Protein AF-A0A1A8QLY4-F1 (afdb_monomer_lite)

Sequence (161 aa):
MMRGLELNLFEGVSCKGKTPKYSSSYYQENRYRYVQYDAALQCNLACFVFRICGEIIATSVVQGGPALNFFSTWSYHFLHPGQITNEDVPEVTDTVIQNLIQEVERAEEDALTDLSDAIVACGYTGPIHSDHKKAINEAISLHSVMRLIPMLSQLREGLAI

Secondary structure (DSSP, 8-state):
--HHHHHHTEES-TTS-PEES--HHHHHHHHHHTTSS-HHHHHHHHHHHHHHHHHHHHHHHHTTPPPP-SS-HHHHHHHTTS---GGG-PPP--HHHHHHHHHHHH--HHHHHHTHHHHHHTT--S--SGGGHHHHHHHHHHHHHHTTHHHHHHHHHHHT-

Radius of gyration: 20.8 Å; chains: 1; bounding box: 42×38×61 Å

Structure (mmCIF, N/CA/C/O backbone):
data_AF-A0A1A8QLY4-F1
#
_entry.id   AF-A0A1A8QLY4-F1
#
loop_
_atom_site.group_PDB
_atom_site.id
_atom_site.type_symbol
_atom_site.label_atom_id
_atom_site.label_alt_id
_atom_site.label_comp_id
_atom_site.label_asym_id
_atom_site.label_entity_id
_atom_site.label_seq_id
_atom_site.pdbx_PDB_ins_code
_atom_site.Cartn_x
_atom_site.Cartn_y
_atom_site.Cartn_z
_atom_site.occupancy
_atom_site.B_iso_or_equiv
_atom_site.auth_seq_id
_atom_site.auth_comp_id
_atom_site.auth_asym_id
_atom_site.auth_atom_id
_atom_site.pdbx_PDB_model_num
ATOM 1 N N . MET A 1 1 ? 20.514 4.417 -27.766 1.00 53.84 1 MET A N 1
ATOM 2 C CA . MET A 1 1 ? 19.277 4.755 -27.029 1.00 53.84 1 MET A CA 1
ATOM 3 C C . MET A 1 1 ? 18.089 4.342 -27.899 1.00 53.84 1 MET A C 1
ATOM 5 O O . MET A 1 1 ? 18.136 4.607 -29.095 1.00 53.84 1 MET A O 1
ATOM 9 N N . MET A 1 2 ? 17.096 3.614 -27.370 1.00 49.88 2 MET A N 1
ATOM 10 C CA . MET A 1 2 ? 15.920 3.171 -28.149 1.00 49.88 2 MET A CA 1
ATOM 11 C C . MET A 1 2 ? 15.111 4.391 -28.627 1.00 49.88 2 MET A C 1
ATOM 13 O O . MET A 1 2 ? 14.805 5.271 -27.825 1.00 49.88 2 MET A O 1
ATOM 17 N N . ARG A 1 3 ? 14.754 4.451 -29.921 1.00 53.62 3 ARG A N 1
ATOM 18 C CA . ARG A 1 3 ? 14.132 5.630 -30.574 1.00 53.62 3 ARG A CA 1
ATOM 19 C C . ARG A 1 3 ? 12.863 6.158 -29.885 1.00 53.62 3 ARG A C 1
ATOM 21 O O . ARG A 1 3 ? 12.627 7.359 -29.928 1.00 53.62 3 ARG A O 1
ATOM 28 N N . GLY A 1 4 ? 12.060 5.290 -29.266 1.00 55.44 4 GLY A N 1
ATOM 29 C CA . GLY A 1 4 ? 10.833 5.694 -28.564 1.00 55.44 4 GLY A CA 1
ATOM 30 C C . GLY A 1 4 ? 11.094 6.455 -27.257 1.00 55.44 4 GLY A C 1
ATOM 31 O O . GLY A 1 4 ? 10.415 7.433 -26.963 1.00 55.44 4 GLY A O 1
ATOM 32 N N . LEU A 1 5 ? 12.137 6.073 -26.514 1.00 54.03 5 LEU A N 1
ATOM 33 C CA . LEU A 1 5 ? 12.496 6.682 -25.225 1.00 54.03 5 LEU A CA 1
ATOM 34 C C . LEU A 1 5 ? 13.087 8.083 -25.397 1.00 54.03 5 LEU A C 1
ATOM 36 O O . LEU A 1 5 ? 12.802 8.986 -24.613 1.00 54.03 5 LEU A O 1
ATOM 40 N N . GLU A 1 6 ? 13.868 8.284 -26.461 1.00 55.56 6 GLU A N 1
ATOM 41 C CA . GLU A 1 6 ? 14.404 9.601 -26.808 1.00 55.56 6 GLU A CA 1
ATOM 42 C C . GLU A 1 6 ? 13.324 10.623 -27.157 1.00 55.56 6 GLU A C 1
ATOM 44 O O . GLU A 1 6 ? 13.564 11.807 -26.971 1.00 55.56 6 GLU A O 1
ATOM 49 N N . LEU A 1 7 ? 12.176 10.194 -27.688 1.00 61.78 7 LEU A N 1
ATOM 50 C CA . LEU A 1 7 ? 11.057 11.086 -28.001 1.00 61.78 7 LEU A CA 1
ATOM 51 C C . LEU A 1 7 ? 10.249 11.449 -26.756 1.00 61.78 7 LEU A C 1
ATOM 53 O O . LEU A 1 7 ? 9.731 12.563 -26.676 1.00 61.78 7 LEU A O 1
ATOM 57 N N . ASN A 1 8 ? 10.142 10.531 -25.794 1.00 60.19 8 ASN A N 1
ATOM 58 C CA . ASN A 1 8 ? 9.290 10.706 -24.621 1.00 60.19 8 ASN A CA 1
ATOM 59 C C . ASN A 1 8 ? 10.010 11.416 -23.473 1.00 60.19 8 ASN A C 1
ATOM 61 O O . ASN A 1 8 ? 9.458 12.371 -22.935 1.00 60.19 8 ASN A O 1
ATOM 65 N N . LEU A 1 9 ? 11.247 11.022 -23.157 1.00 60.62 9 LEU A N 1
ATOM 66 C CA . LEU A 1 9 ? 11.960 11.459 -21.948 1.00 60.62 9 LEU A CA 1
ATOM 67 C C . LEU A 1 9 ? 13.034 12.518 -22.201 1.00 60.62 9 LEU A C 1
ATOM 69 O O . LEU A 1 9 ? 13.490 13.164 -21.259 1.00 60.62 9 LEU A O 1
ATOM 73 N N . PHE A 1 10 ? 13.436 12.709 -23.455 1.00 67.94 10 PHE A N 1
ATOM 74 C CA . PHE A 1 10 ? 14.503 13.628 -23.823 1.00 67.94 10 PHE A CA 1
ATOM 75 C C . PHE A 1 10 ? 14.031 14.601 -24.903 1.00 67.94 10 PHE A C 1
ATOM 77 O O . PHE A 1 10 ? 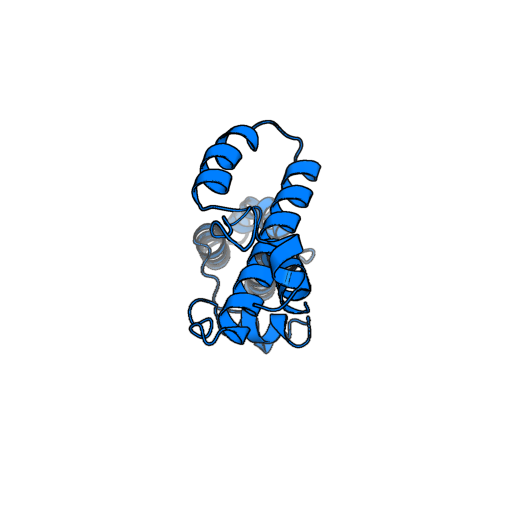13.153 14.310 -25.711 1.00 67.94 10 PHE A O 1
ATOM 84 N N . GLU A 1 11 ? 14.597 15.794 -24.898 1.00 72.50 11 GLU A N 1
ATOM 85 C CA . GLU A 1 11 ? 14.374 16.823 -25.899 1.00 72.50 11 GLU A CA 1
ATOM 86 C C . GLU A 1 11 ? 15.714 17.330 -26.435 1.00 72.50 11 GLU A C 1
ATOM 88 O O . GLU A 1 11 ? 16.771 17.138 -25.833 1.00 72.50 11 GLU A O 1
ATOM 93 N N . GLY A 1 12 ? 15.685 17.932 -27.621 1.00 67.69 12 GLY A N 1
ATOM 94 C CA . GLY A 1 12 ? 16.886 18.412 -28.298 1.00 67.69 12 GLY A CA 1
ATOM 95 C C . GLY A 1 12 ? 17.379 17.511 -29.432 1.00 67.69 12 GLY A C 1
ATOM 96 O O . GLY A 1 12 ? 16.879 16.414 -29.700 1.00 67.69 12 GLY A O 1
ATOM 97 N N . VAL A 1 13 ? 18.352 18.037 -30.173 1.00 63.53 13 VAL A N 1
ATOM 98 C CA . VAL A 1 13 ? 18.814 17.463 -31.440 1.00 63.53 13 VAL A CA 1
ATOM 99 C C . VAL A 1 13 ? 19.954 16.482 -31.173 1.00 63.53 13 VAL A C 1
ATOM 101 O O . VAL A 1 13 ? 20.927 16.829 -30.511 1.00 63.53 13 VAL A O 1
ATOM 104 N N . SER A 1 14 ? 19.875 15.269 -31.733 1.00 60.62 14 SER A N 1
ATOM 105 C CA . SER A 1 14 ? 20.821 14.170 -31.455 1.00 60.62 14 SER A CA 1
ATOM 106 C C . SER A 1 14 ? 22.299 14.531 -31.661 1.00 60.62 14 SER A C 1
ATOM 108 O O . SER A 1 14 ? 23.163 13.957 -31.010 1.00 60.62 14 SER A O 1
ATOM 110 N N . CYS A 1 15 ? 22.597 15.482 -32.549 1.00 61.97 15 CYS A N 1
ATOM 111 C CA . CYS A 1 15 ? 23.950 15.947 -32.856 1.00 61.97 15 CYS A CA 1
ATOM 112 C C . CYS A 1 15 ? 24.511 16.994 -31.875 1.00 61.97 15 CYS A C 1
ATOM 114 O O . CYS A 1 15 ? 25.694 17.308 -31.959 1.00 61.97 15 CYS A O 1
ATOM 116 N N . LYS A 1 16 ? 23.702 17.526 -30.949 1.00 65.31 16 LYS A N 1
ATOM 117 C CA . LYS A 1 16 ? 24.125 18.496 -29.917 1.00 65.31 16 LYS A CA 1
ATOM 118 C C . LYS A 1 16 ? 24.022 17.950 -28.485 1.00 65.31 16 LYS A C 1
ATOM 120 O O . LYS A 1 16 ? 24.256 18.693 -27.539 1.00 65.31 16 LYS A O 1
ATOM 125 N N . GLY A 1 17 ? 23.705 16.662 -28.337 1.00 61.28 17 GLY A N 1
ATOM 126 C CA . GLY A 1 17 ? 23.310 16.065 -27.061 1.00 61.28 17 GLY A CA 1
ATOM 127 C C . GLY A 1 17 ? 21.834 16.338 -26.757 1.00 61.28 17 GLY A C 1
ATOM 128 O O . GLY A 1 17 ? 21.294 17.378 -27.133 1.00 61.28 17 GLY A O 1
ATOM 129 N N . LYS A 1 18 ? 21.163 15.374 -26.121 1.00 67.50 18 LYS A N 1
ATOM 130 C CA . LYS A 1 18 ? 19.759 15.506 -25.717 1.00 67.50 18 LYS A CA 1
ATOM 131 C C . LYS A 1 18 ? 19.671 15.811 -24.231 1.00 67.50 18 LYS A C 1
ATOM 133 O O . LYS A 1 18 ? 20.379 15.199 -23.433 1.00 67.50 18 LYS A O 1
ATOM 138 N N . THR A 1 19 ? 18.801 16.740 -23.869 1.00 65.06 19 THR A N 1
ATOM 139 C CA . THR A 1 19 ? 18.503 17.091 -22.482 1.00 65.06 19 THR A CA 1
ATOM 140 C C . THR A 1 19 ? 17.305 16.283 -21.992 1.00 65.06 19 THR A C 1
ATOM 142 O O . THR A 1 19 ? 16.348 16.107 -22.744 1.00 65.06 19 THR A O 1
ATOM 145 N N . PRO A 1 20 ? 17.321 15.761 -20.756 1.00 64.44 20 PRO A N 1
ATOM 146 C CA . PRO A 1 20 ? 16.130 15.160 -20.165 1.00 64.44 20 PRO A CA 1
ATOM 147 C C . PRO A 1 20 ? 15.018 16.211 -20.068 1.00 64.44 20 PRO A C 1
ATOM 149 O O . PRO A 1 20 ? 15.271 17.313 -19.588 1.00 64.44 20 PRO A O 1
ATOM 152 N N . LYS A 1 21 ? 13.789 15.870 -20.470 1.00 67.12 21 LYS A N 1
ATOM 153 C CA . LYS A 1 21 ? 12.610 16.744 -20.297 1.00 67.12 21 LYS A CA 1
ATOM 154 C C . LYS A 1 21 ? 12.256 16.964 -18.829 1.00 67.12 21 LYS A C 1
ATOM 156 O O . LYS A 1 21 ? 11.624 17.952 -18.474 1.00 67.12 21 LYS A O 1
ATOM 161 N N . TYR A 1 22 ? 12.647 16.016 -17.981 1.00 57.41 22 TYR A N 1
ATOM 162 C CA . TYR A 1 22 ? 12.364 16.023 -16.557 1.00 57.41 22 TYR A CA 1
ATOM 163 C C . TYR A 1 22 ? 13.686 16.036 -15.794 1.00 57.41 22 TYR A C 1
ATOM 165 O O . TYR A 1 22 ? 14.494 15.114 -15.906 1.00 57.41 22 TYR A O 1
ATOM 173 N N . SER A 1 23 ? 13.914 17.091 -15.018 1.00 54.25 23 SER A N 1
ATOM 174 C CA . SER A 1 23 ? 15.037 17.210 -14.088 1.00 54.25 23 SER A CA 1
ATOM 175 C C . SER A 1 23 ? 14.521 17.242 -12.647 1.00 54.25 23 SER A C 1
ATOM 177 O O . SER A 1 23 ? 13.356 17.547 -12.392 1.00 54.25 23 SER A O 1
ATOM 179 N N . SER A 1 24 ? 15.399 16.999 -11.672 1.00 48.12 24 SER A N 1
ATOM 180 C CA . SER A 1 24 ? 15.059 17.195 -10.252 1.00 48.12 24 SER A CA 1
ATOM 181 C C . SER A 1 24 ? 14.573 18.632 -9.960 1.00 48.12 24 SER A C 1
ATOM 183 O O . SER A 1 24 ? 13.706 18.838 -9.111 1.00 48.12 24 SER A O 1
ATOM 185 N N . SER A 1 25 ? 15.040 19.629 -10.731 1.00 45.69 25 SER A N 1
ATOM 186 C CA . SER A 1 25 ? 14.573 21.019 -10.617 1.00 45.69 25 SER A CA 1
ATOM 187 C C . SER A 1 25 ? 13.132 21.218 -11.104 1.00 45.69 25 SER A C 1
ATOM 189 O O . SER A 1 25 ? 12.403 21.987 -10.485 1.00 45.69 25 SER A O 1
ATOM 191 N N . TYR A 1 26 ? 12.669 20.465 -12.113 1.00 52.56 26 TYR A N 1
ATOM 192 C CA . TYR A 1 26 ? 11.260 20.467 -12.544 1.00 52.56 26 TYR A CA 1
ATOM 193 C C . TYR A 1 26 ? 10.315 20.045 -11.407 1.00 52.56 26 TYR A C 1
ATOM 195 O O . TYR A 1 26 ? 9.226 20.598 -11.235 1.00 52.56 26 TYR A O 1
ATOM 203 N N . TYR A 1 27 ? 10.745 19.095 -10.572 1.00 49.75 27 TYR A N 1
ATOM 204 C CA . TYR A 1 27 ? 9.990 18.689 -9.387 1.00 49.75 27 TYR A CA 1
ATOM 205 C C . TYR A 1 27 ? 10.005 19.755 -8.287 1.00 49.75 27 TYR A C 1
ATOM 207 O O . TYR A 1 27 ? 8.978 19.967 -7.644 1.00 49.75 27 TYR A O 1
ATOM 215 N N . GLN A 1 28 ? 11.130 20.447 -8.081 1.00 45.06 28 GLN A N 1
ATOM 216 C CA . GLN A 1 28 ? 11.252 21.507 -7.072 1.00 45.06 28 GLN A CA 1
ATOM 217 C C . GLN A 1 28 ? 10.462 22.775 -7.432 1.00 45.06 28 GLN A C 1
ATOM 219 O O . GLN A 1 28 ? 9.770 23.308 -6.567 1.00 45.06 28 GLN A O 1
ATOM 224 N N . GLU A 1 29 ? 10.488 23.221 -8.690 1.00 47.34 29 GLU A N 1
ATOM 225 C CA . GLU A 1 29 ? 9.675 24.354 -9.172 1.00 47.34 29 GLU A CA 1
ATOM 226 C C . GLU A 1 29 ? 8.182 23.999 -9.215 1.00 47.34 29 GLU A C 1
ATOM 228 O O . GLU A 1 29 ? 7.331 24.779 -8.787 1.00 47.34 29 GLU A O 1
ATOM 233 N N . ASN A 1 30 ? 7.882 22.764 -9.630 1.00 44.66 30 ASN A N 1
ATOM 234 C CA . ASN A 1 30 ? 6.604 22.071 -9.467 1.00 44.66 30 ASN A CA 1
ATOM 235 C C . ASN A 1 30 ? 6.018 22.203 -8.045 1.00 44.66 30 ASN A C 1
ATOM 237 O O . ASN A 1 30 ? 4.843 22.526 -7.855 1.00 44.66 30 ASN A O 1
ATOM 241 N N . ARG A 1 31 ? 6.862 21.958 -7.032 1.00 41.41 31 ARG A N 1
ATOM 242 C CA . ARG A 1 31 ? 6.479 21.746 -5.626 1.00 41.41 31 ARG A CA 1
ATOM 243 C C . ARG A 1 31 ? 5.647 22.877 -5.020 1.00 41.41 31 ARG A C 1
ATOM 245 O O . ARG A 1 31 ? 4.757 22.604 -4.221 1.00 41.41 31 ARG A O 1
ATOM 252 N N . TYR A 1 32 ? 5.902 24.121 -5.423 1.00 40.75 32 TYR A N 1
ATOM 253 C CA . TYR A 1 32 ? 5.215 25.304 -4.894 1.00 40.75 32 TYR A CA 1
ATOM 254 C C . TYR A 1 32 ? 3.917 25.654 -5.627 1.00 40.75 32 TYR A C 1
ATOM 256 O O . TYR A 1 32 ? 3.074 26.355 -5.074 1.00 40.75 32 TYR A O 1
ATOM 264 N N . ARG A 1 33 ? 3.704 25.124 -6.836 1.00 40.66 33 ARG A N 1
ATOM 265 C CA . ARG A 1 33 ? 2.451 25.299 -7.585 1.00 40.66 33 ARG A CA 1
ATOM 266 C C . ARG A 1 33 ? 1.379 24.274 -7.184 1.00 40.66 33 ARG A C 1
ATOM 268 O O . ARG A 1 33 ? 0.203 24.471 -7.464 1.00 40.66 33 ARG A O 1
ATOM 275 N N . TYR A 1 34 ? 1.776 23.205 -6.488 1.00 46.69 34 TYR A N 1
ATOM 276 C CA . TYR A 1 34 ? 0.911 22.098 -6.060 1.00 46.69 34 TYR A CA 1
ATOM 277 C C . TYR A 1 34 ? 0.108 22.351 -4.776 1.00 46.69 34 TYR A C 1
ATOM 279 O O . TYR A 1 34 ? -0.715 21.514 -4.418 1.00 46.69 34 TYR A O 1
ATOM 287 N N . VAL A 1 35 ? 0.314 23.476 -4.083 1.00 45.88 35 VAL A N 1
ATOM 288 C CA . VAL A 1 35 ? -0.359 23.786 -2.801 1.00 45.88 35 VAL A CA 1
ATOM 289 C C . VAL A 1 35 ? -1.758 24.401 -3.006 1.00 45.88 35 VAL A C 1
ATOM 291 O O . VAL A 1 35 ? -2.512 24.546 -2.053 1.00 45.88 35 VAL A O 1
ATOM 294 N N . GLN A 1 36 ? -2.129 24.751 -4.245 1.00 44.59 36 GLN A N 1
ATOM 295 C CA . GLN A 1 36 ? -3.302 25.592 -4.532 1.00 44.59 36 GLN A CA 1
ATOM 296 C C . GLN A 1 36 ? -4.430 24.895 -5.316 1.00 44.59 36 GLN A C 1
ATOM 298 O O . GLN A 1 36 ? -5.406 25.544 -5.685 1.00 44.59 36 GLN A O 1
ATOM 303 N N . TYR A 1 37 ? -4.303 23.596 -5.593 1.00 48.72 37 TYR A N 1
ATOM 304 C CA . TYR A 1 37 ? -5.280 22.841 -6.378 1.00 48.72 37 TYR A CA 1
ATOM 305 C C . TYR A 1 37 ? -6.166 21.953 -5.500 1.00 48.72 37 TYR A C 1
ATOM 307 O O . TYR A 1 37 ? -5.724 21.445 -4.475 1.00 48.72 37 TYR A O 1
ATOM 315 N N . ASP A 1 38 ? -7.409 21.763 -5.944 1.00 47.88 38 ASP A N 1
ATOM 316 C CA . ASP A 1 38 ? -8.415 20.902 -5.314 1.00 47.88 38 ASP A CA 1
ATOM 317 C C . ASP A 1 38 ? -7.896 19.458 -5.117 1.00 47.88 38 ASP A C 1
ATOM 319 O O . ASP A 1 38 ? -7.092 18.961 -5.918 1.00 47.88 38 ASP A O 1
ATOM 323 N N . ALA A 1 39 ? -8.366 18.764 -4.076 1.00 54.66 39 ALA A N 1
ATOM 324 C CA . ALA A 1 39 ? -7.846 17.466 -3.628 1.00 54.66 39 ALA A CA 1
ATOM 325 C C . ALA A 1 39 ? -7.863 16.392 -4.737 1.00 54.66 39 ALA A C 1
ATOM 327 O O . ALA A 1 39 ? -6.959 15.556 -4.832 1.00 54.66 39 ALA A O 1
ATOM 328 N N . ALA A 1 40 ? -8.853 16.454 -5.634 1.00 51.12 40 ALA A N 1
ATOM 329 C CA . ALA A 1 40 ? -8.968 15.562 -6.787 1.00 51.12 40 ALA A CA 1
ATOM 330 C C . ALA A 1 40 ? -7.886 15.808 -7.857 1.00 51.12 40 ALA A C 1
ATOM 332 O O . ALA A 1 40 ? -7.401 14.863 -8.485 1.00 51.12 40 ALA A O 1
ATOM 333 N N . LEU A 1 41 ? -7.466 17.060 -8.070 1.00 51.12 41 LEU A N 1
ATOM 334 C CA . LEU A 1 41 ? -6.397 17.380 -9.019 1.00 51.12 41 LEU A CA 1
ATOM 335 C C . LEU A 1 41 ? -5.023 17.033 -8.431 1.00 51.12 41 LEU A C 1
ATOM 337 O O . LEU A 1 41 ? -4.150 16.557 -9.152 1.00 51.12 41 LEU A O 1
ATOM 341 N N . GLN A 1 42 ? -4.859 17.192 -7.115 1.00 53.53 42 GLN A N 1
ATOM 342 C CA . GLN A 1 42 ? -3.665 16.761 -6.388 1.00 53.53 42 GLN A CA 1
ATOM 343 C C . GLN A 1 42 ? -3.459 15.240 -6.475 1.00 53.53 42 GLN A C 1
ATOM 345 O O . GLN A 1 42 ? -2.345 14.800 -6.756 1.00 53.53 42 GLN A O 1
ATOM 350 N N . CYS A 1 43 ? -4.526 14.442 -6.331 1.00 50.34 43 CYS A N 1
ATOM 351 C CA . CYS A 1 43 ? -4.460 12.988 -6.521 1.00 50.34 43 CYS A CA 1
ATOM 352 C C . CYS A 1 43 ? -4.096 12.606 -7.963 1.00 50.34 43 CYS A C 1
ATOM 354 O O . CYS A 1 43 ? -3.172 11.824 -8.167 1.00 50.34 43 CYS A O 1
ATOM 356 N N . ASN A 1 44 ? -4.754 13.193 -8.971 1.00 51.25 44 ASN A N 1
ATOM 357 C CA . ASN A 1 44 ? -4.464 12.900 -10.383 1.00 51.25 44 ASN A CA 1
ATOM 358 C C . ASN A 1 44 ? -3.018 13.244 -10.782 1.00 51.25 44 ASN A C 1
ATOM 360 O O . ASN A 1 44 ? -2.398 12.544 -11.581 1.00 51.25 44 ASN A O 1
ATOM 364 N N . LEU A 1 45 ? -2.461 14.307 -10.204 1.00 54.00 45 LEU A N 1
ATOM 365 C CA . LEU A 1 45 ? -1.119 14.783 -10.520 1.00 54.00 45 LEU A CA 1
ATOM 366 C C . LEU A 1 45 ? -0.029 14.014 -9.761 1.00 54.00 45 LEU A C 1
ATOM 368 O O . LEU A 1 45 ? 1.010 13.709 -10.343 1.00 54.00 45 LEU A O 1
ATOM 372 N N . ALA A 1 46 ? -0.285 13.617 -8.509 1.00 58.31 46 ALA A N 1
ATOM 373 C CA . ALA A 1 46 ? 0.565 12.671 -7.787 1.00 58.31 46 ALA A CA 1
ATOM 374 C C . ALA A 1 46 ? 0.622 11.317 -8.515 1.00 58.31 46 ALA A C 1
ATOM 376 O O . ALA A 1 46 ? 1.708 10.778 -8.716 1.00 58.31 46 ALA A O 1
ATOM 377 N N . CYS A 1 47 ? -0.519 10.817 -9.000 1.00 58.81 47 CYS A N 1
ATOM 378 C CA . CYS A 1 47 ? -0.597 9.602 -9.813 1.00 58.81 47 CYS A CA 1
ATOM 379 C C . CYS A 1 47 ? 0.281 9.681 -11.075 1.00 58.81 47 CYS A C 1
ATOM 381 O O . CYS A 1 47 ? 1.033 8.747 -11.356 1.00 58.81 47 CYS A O 1
ATOM 383 N N . PHE A 1 48 ? 0.271 10.814 -11.788 1.00 69.88 48 PHE A N 1
ATOM 384 C CA . PHE A 1 48 ? 1.106 11.006 -12.980 1.00 69.88 48 PHE A CA 1
ATOM 385 C C . PHE A 1 48 ? 2.614 10.962 -12.674 1.00 69.88 48 PHE A C 1
ATOM 387 O O . PHE A 1 48 ? 3.389 10.390 -13.442 1.00 69.88 48 PHE A O 1
ATOM 394 N N . VAL A 1 49 ? 3.039 11.509 -11.529 1.00 80.56 49 VAL A N 1
ATOM 395 C CA . VAL A 1 49 ? 4.447 11.469 -11.101 1.00 80.56 49 VAL A CA 1
ATOM 396 C C . VAL A 1 49 ? 4.928 10.034 -10.889 1.00 80.56 49 VAL A C 1
ATOM 398 O O . VAL A 1 49 ? 6.009 9.681 -11.358 1.00 80.56 49 VAL A O 1
ATOM 401 N N . PHE A 1 50 ? 4.135 9.184 -10.231 1.00 84.12 50 PHE A N 1
ATOM 402 C CA . PHE A 1 50 ? 4.542 7.796 -9.986 1.00 84.12 50 PHE A CA 1
ATOM 403 C C . PHE A 1 50 ? 4.662 6.984 -11.268 1.00 84.12 50 PHE A C 1
ATOM 405 O O . PHE A 1 50 ? 5.586 6.181 -11.384 1.00 84.12 50 PHE A O 1
ATOM 412 N N . ARG A 1 51 ? 3.814 7.248 -12.263 1.00 83.31 51 ARG A N 1
ATOM 413 C CA . ARG A 1 51 ? 3.976 6.648 -13.586 1.00 83.31 51 ARG A CA 1
ATOM 414 C C . ARG A 1 51 ? 5.308 7.033 -14.227 1.00 83.31 51 ARG A C 1
ATOM 416 O O . ARG A 1 51 ? 6.054 6.145 -14.626 1.00 83.31 51 ARG A O 1
ATOM 423 N N . ILE A 1 52 ? 5.659 8.321 -14.252 1.00 82.31 52 ILE A N 1
ATOM 424 C CA . ILE A 1 52 ? 6.959 8.776 -14.785 1.00 82.31 52 ILE A CA 1
ATOM 425 C C . ILE A 1 52 ? 8.124 8.124 -14.030 1.00 82.31 52 ILE A C 1
ATOM 427 O O . ILE A 1 52 ? 9.095 7.689 -14.648 1.00 82.31 52 ILE A O 1
ATOM 431 N N . CYS A 1 53 ? 8.042 8.026 -12.700 1.00 85.19 53 CYS A N 1
ATOM 432 C CA . CYS A 1 53 ? 9.054 7.328 -11.906 1.00 85.19 53 CYS A CA 1
ATOM 433 C C . CYS A 1 53 ? 9.235 5.878 -12.375 1.00 85.19 53 CYS A C 1
ATOM 435 O O . CYS A 1 53 ? 10.369 5.423 -12.501 1.00 85.19 53 CYS A O 1
ATOM 437 N N . GLY A 1 54 ? 8.142 5.177 -12.686 1.00 87.69 54 GLY A N 1
ATOM 438 C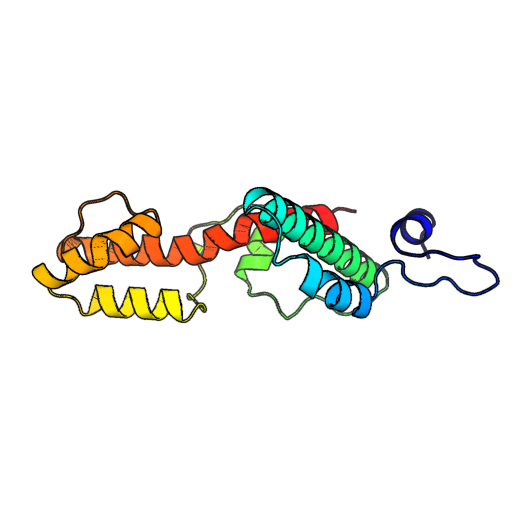 CA . GLY A 1 54 ? 8.177 3.815 -13.220 1.00 87.69 54 GLY A CA 1
ATOM 439 C C . GLY A 1 54 ? 8.911 3.751 -14.557 1.00 87.69 54 GLY A C 1
ATOM 440 O O . GLY A 1 54 ? 9.795 2.916 -14.731 1.00 87.69 54 GLY A O 1
ATOM 441 N N . GLU A 1 55 ? 8.632 4.698 -15.454 1.00 85.25 55 GLU A N 1
ATOM 442 C CA . GLU A 1 55 ? 9.276 4.780 -16.771 1.00 85.25 55 GLU A CA 1
ATOM 443 C C . GLU A 1 55 ? 10.790 5.037 -16.662 1.00 85.25 55 GLU A C 1
ATOM 445 O O . GLU A 1 55 ? 11.601 4.404 -17.348 1.00 85.25 55 GLU A O 1
ATOM 450 N N . ILE A 1 56 ? 11.196 5.941 -15.761 1.00 85.56 56 ILE A N 1
ATOM 451 C CA . ILE A 1 56 ? 12.610 6.233 -15.475 1.00 85.56 56 ILE A CA 1
ATOM 452 C C . ILE A 1 56 ? 13.310 4.983 -14.939 1.00 85.56 56 ILE A C 1
ATOM 454 O O . ILE A 1 56 ? 14.416 4.656 -15.373 1.00 85.56 56 ILE A O 1
ATOM 458 N N . ILE A 1 57 ? 12.669 4.274 -14.010 1.00 86.62 57 ILE A N 1
ATOM 459 C CA . ILE A 1 57 ? 13.212 3.058 -13.410 1.00 86.62 57 ILE A CA 1
ATOM 460 C C . ILE A 1 57 ? 13.378 1.958 -14.460 1.00 86.62 57 ILE A C 1
ATOM 462 O O . ILE A 1 57 ? 14.472 1.406 -14.573 1.00 86.62 57 ILE A O 1
ATOM 466 N N . ALA A 1 58 ? 12.339 1.660 -15.245 1.00 85.81 58 ALA A N 1
ATOM 467 C CA . ALA A 1 58 ? 12.407 0.650 -16.302 1.00 85.81 58 ALA A CA 1
ATOM 468 C C . ALA A 1 58 ? 13.529 0.971 -17.295 1.00 85.81 58 ALA A C 1
ATOM 470 O O . ALA A 1 58 ? 14.346 0.112 -17.632 1.00 85.81 58 ALA A O 1
ATOM 471 N N . THR A 1 59 ? 13.644 2.242 -17.681 1.00 82.75 59 THR A N 1
ATOM 472 C CA . THR A 1 59 ? 14.714 2.715 -18.563 1.00 82.75 59 THR A CA 1
ATOM 473 C C . THR A 1 59 ? 16.098 2.520 -17.945 1.00 82.75 59 THR A C 1
ATOM 475 O O . THR A 1 59 ? 17.003 2.042 -18.630 1.00 82.75 59 THR A O 1
ATOM 478 N N . SER A 1 60 ? 16.272 2.866 -16.666 1.00 84.81 60 SER A N 1
ATOM 479 C CA . SER A 1 60 ? 17.527 2.668 -15.935 1.00 84.81 60 SER A CA 1
ATOM 480 C C . SER A 1 60 ? 17.935 1.195 -15.945 1.00 84.81 60 SER A C 1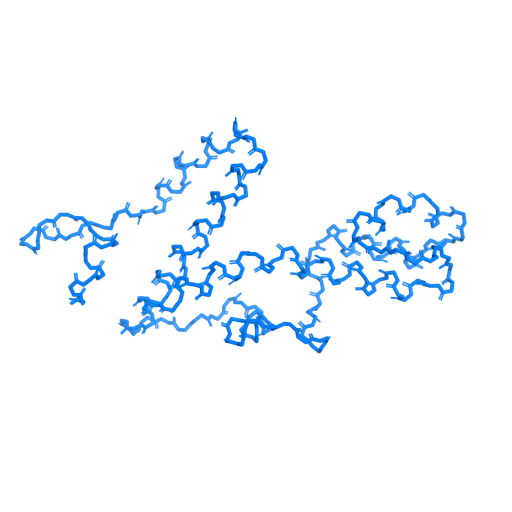
ATOM 482 O O . SER A 1 60 ? 19.053 0.875 -16.341 1.00 84.81 60 SER A O 1
ATOM 484 N N . VAL A 1 61 ? 17.011 0.285 -15.616 1.00 85.38 61 VAL A N 1
ATOM 485 C CA . VAL A 1 61 ? 17.267 -1.165 -15.592 1.00 85.38 61 VAL A CA 1
ATOM 486 C C . VAL A 1 61 ? 17.654 -1.693 -16.979 1.00 85.38 61 VAL A C 1
ATOM 488 O O . VAL A 1 61 ? 18.659 -2.389 -17.107 1.00 85.38 61 VAL A O 1
ATOM 491 N N . VAL A 1 62 ? 16.929 -1.312 -18.038 1.00 84.75 62 VAL A N 1
ATOM 492 C CA . VAL A 1 62 ? 17.241 -1.718 -19.427 1.00 84.75 62 VAL A CA 1
ATOM 493 C C . VAL A 1 62 ? 18.610 -1.200 -19.888 1.00 84.75 62 VAL A C 1
ATOM 495 O O . VAL A 1 62 ? 19.264 -1.823 -20.724 1.00 84.75 62 VAL A O 1
ATOM 498 N N . GLN A 1 63 ? 19.073 -0.075 -19.342 1.00 85.81 63 GLN A N 1
ATOM 499 C CA . GLN A 1 63 ? 20.391 0.499 -19.630 1.00 85.81 63 GLN A CA 1
ATOM 500 C C . GLN A 1 63 ? 21.521 -0.079 -18.758 1.00 85.81 63 GLN A C 1
ATOM 502 O O . GLN A 1 63 ? 22.658 0.375 -18.872 1.00 85.81 63 GLN A O 1
ATOM 507 N N . GLY A 1 64 ? 21.240 -1.077 -17.914 1.00 85.12 64 GLY A N 1
ATOM 508 C CA . GLY A 1 64 ? 22.222 -1.671 -17.002 1.00 85.12 64 GLY A CA 1
ATOM 509 C C . GLY A 1 64 ? 22.446 -0.866 -15.718 1.00 85.12 64 GLY A C 1
ATOM 510 O O . GLY A 1 64 ? 23.462 -1.046 -15.048 1.00 85.12 64 GLY A O 1
ATOM 511 N N . GLY A 1 65 ? 21.522 0.034 -15.380 1.00 84.06 65 GLY A N 1
ATOM 512 C CA . GLY A 1 65 ? 21.470 0.705 -14.087 1.00 84.06 65 GLY A CA 1
ATOM 513 C C . GLY A 1 65 ? 21.175 -0.269 -12.936 1.00 84.06 65 GLY A C 1
ATOM 514 O O . GLY A 1 65 ? 20.781 -1.416 -13.163 1.00 84.06 65 GLY A O 1
ATOM 515 N N . PRO A 1 66 ? 21.378 0.163 -11.680 1.00 80.56 66 PRO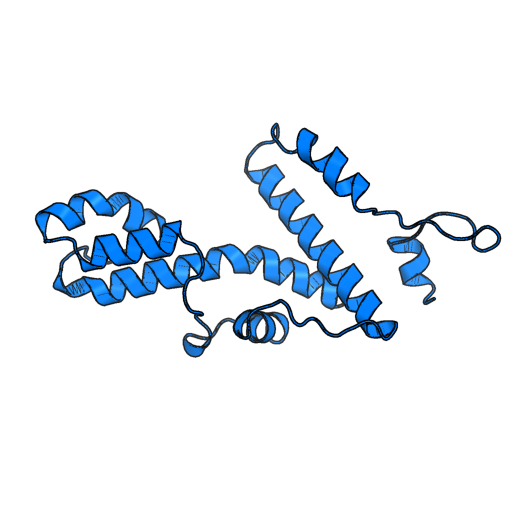 A N 1
ATOM 516 C CA . PRO A 1 66 ? 21.211 -0.705 -10.522 1.00 80.56 66 PRO A CA 1
ATOM 517 C C . PRO A 1 66 ? 19.756 -1.153 -10.359 1.00 80.56 66 PRO A C 1
ATOM 519 O O . PRO A 1 66 ? 18.821 -0.386 -10.606 1.00 80.56 66 PRO A O 1
ATOM 522 N N . ALA A 1 67 ? 19.574 -2.388 -9.886 1.00 74.25 67 ALA A N 1
ATOM 523 C CA . ALA A 1 67 ? 18.271 -2.865 -9.451 1.00 74.25 67 ALA A CA 1
ATOM 524 C C . ALA A 1 67 ? 17.746 -1.993 -8.300 1.00 74.25 67 ALA A C 1
ATOM 526 O O . ALA A 1 67 ? 18.510 -1.504 -7.462 1.00 74.25 67 ALA A O 1
ATOM 527 N N . LEU A 1 68 ? 16.429 -1.815 -8.256 1.00 73.81 68 LEU A N 1
ATOM 528 C CA . LEU A 1 68 ? 15.766 -1.160 -7.138 1.00 73.81 68 LEU A CA 1
ATOM 529 C C . LEU A 1 68 ? 16.066 -1.969 -5.874 1.00 73.81 68 LEU A C 1
ATOM 531 O O . LEU A 1 68 ? 15.790 -3.163 -5.826 1.00 73.81 68 LEU A O 1
ATOM 535 N N . ASN A 1 69 ? 16.660 -1.336 -4.866 1.00 75.81 69 ASN A N 1
ATOM 536 C CA . ASN A 1 69 ? 16.920 -1.966 -3.567 1.00 75.81 69 ASN A CA 1
ATOM 537 C C . ASN A 1 69 ? 16.452 -1.081 -2.402 1.00 75.81 69 ASN A C 1
ATOM 539 O O . ASN A 1 69 ? 17.011 -1.104 -1.313 1.00 75.81 69 ASN A O 1
ATOM 543 N N . PHE A 1 70 ? 15.464 -0.226 -2.660 1.00 80.94 70 PHE A N 1
ATOM 544 C CA . PHE A 1 70 ? 14.942 0.712 -1.665 1.00 80.94 70 PHE A CA 1
ATOM 545 C C . PHE A 1 70 ? 13.454 0.512 -1.370 1.00 80.94 70 PHE A C 1
ATOM 547 O O . PHE A 1 70 ? 12.940 1.124 -0.439 1.00 80.94 70 PHE A O 1
ATOM 554 N N . PHE A 1 71 ? 12.755 -0.332 -2.135 1.00 81.75 71 PHE A N 1
ATOM 555 C CA . PHE A 1 71 ? 11.403 -0.739 -1.779 1.00 81.75 71 PHE A CA 1
ATOM 556 C C . PHE A 1 71 ? 11.423 -1.899 -0.792 1.00 81.75 71 PHE A C 1
ATOM 558 O O . PHE A 1 71 ? 12.286 -2.775 -0.841 1.00 81.75 71 PHE A O 1
ATOM 565 N N . SER A 1 72 ? 10.421 -1.916 0.074 1.00 81.69 72 SER A N 1
ATOM 566 C CA . SER A 1 72 ? 10.089 -3.067 0.901 1.00 81.69 72 SER A CA 1
ATOM 567 C C . SER A 1 72 ? 9.660 -4.265 0.050 1.00 81.69 72 SER A C 1
ATOM 569 O O . SER A 1 72 ? 9.085 -4.103 -1.027 1.00 81.69 72 SER A O 1
ATOM 571 N N . THR A 1 73 ? 9.886 -5.474 0.565 1.00 83.75 73 THR A N 1
ATOM 572 C CA . THR A 1 73 ? 9.612 -6.744 -0.129 1.00 83.75 73 THR A CA 1
ATOM 573 C C . THR A 1 73 ? 8.188 -6.837 -0.679 1.00 83.75 73 THR A C 1
ATOM 575 O O . THR A 1 73 ? 8.003 -7.159 -1.852 1.00 83.75 73 THR A O 1
ATOM 578 N N . TRP A 1 74 ? 7.187 -6.462 0.123 1.00 83.88 74 TRP A N 1
ATOM 579 C CA . TRP A 1 74 ? 5.781 -6.497 -0.290 1.00 83.88 74 TRP A CA 1
ATOM 580 C C . TRP A 1 74 ? 5.491 -5.611 -1.507 1.00 83.88 74 TRP A C 1
ATOM 582 O O . TRP A 1 74 ? 4.624 -5.913 -2.321 1.00 83.88 74 TRP A O 1
ATOM 592 N N . SER A 1 75 ? 6.235 -4.515 -1.676 1.00 85.19 75 SER A N 1
ATOM 593 C CA . SER A 1 75 ? 6.038 -3.618 -2.809 1.00 85.19 75 SER A CA 1
ATOM 594 C C . SER A 1 75 ? 6.461 -4.306 -4.105 1.00 85.19 75 SER A C 1
ATOM 596 O O . SER A 1 75 ? 5.770 -4.169 -5.107 1.00 85.19 75 SER A O 1
ATOM 598 N N . TYR A 1 76 ? 7.523 -5.121 -4.095 1.00 85.88 76 TYR A N 1
ATOM 599 C CA . TYR A 1 76 ? 7.870 -5.961 -5.248 1.00 85.88 76 TYR A CA 1
ATOM 600 C C . TYR A 1 76 ? 6.815 -7.037 -5.513 1.00 85.88 76 TYR A C 1
ATOM 602 O O . TYR A 1 76 ? 6.458 -7.266 -6.671 1.00 85.88 76 TYR A O 1
ATOM 610 N N . HIS A 1 77 ? 6.282 -7.650 -4.451 1.00 84.88 77 HIS A N 1
ATOM 611 C CA . HIS A 1 77 ? 5.184 -8.615 -4.553 1.00 84.88 77 HIS A CA 1
ATOM 612 C C . HIS A 1 77 ? 3.916 -7.987 -5.119 1.00 84.88 77 HIS A C 1
ATOM 614 O O . HIS A 1 77 ? 3.174 -8.670 -5.804 1.00 84.88 77 HIS A O 1
ATOM 620 N N . PHE A 1 78 ? 3.689 -6.690 -4.917 1.00 86.50 78 PHE A N 1
ATOM 621 C CA . PHE A 1 78 ? 2.604 -5.980 -5.578 1.00 86.50 78 PHE A CA 1
ATOM 622 C C . PHE A 1 78 ? 2.944 -5.609 -7.029 1.00 86.50 78 PHE A C 1
ATOM 624 O O . PHE A 1 78 ? 2.116 -5.789 -7.917 1.00 86.50 78 PHE A O 1
ATOM 631 N N . LEU A 1 79 ? 4.150 -5.105 -7.313 1.00 86.31 79 LEU A N 1
ATOM 632 C CA . LEU A 1 79 ? 4.508 -4.579 -8.640 1.00 86.31 79 LEU A CA 1
ATOM 633 C C . LEU A 1 79 ? 4.434 -5.628 -9.763 1.00 86.31 79 LEU A C 1
ATOM 635 O O . LEU A 1 79 ? 4.118 -5.275 -10.898 1.00 86.31 79 LEU A O 1
ATOM 639 N N . HIS A 1 80 ? 4.673 -6.908 -9.470 1.00 81.62 80 HIS A N 1
ATOM 640 C CA . HIS A 1 80 ? 4.592 -7.977 -10.470 1.00 81.62 80 HIS A CA 1
ATOM 641 C C . HIS A 1 80 ? 3.129 -8.413 -10.773 1.00 81.62 80 HIS A C 1
ATOM 643 O O . HIS A 1 80 ? 2.614 -8.092 -11.854 1.00 81.62 80 HIS A O 1
ATOM 649 N N . PRO A 1 81 ? 2.400 -9.082 -9.855 1.00 82.25 81 PRO A N 1
ATOM 650 C CA . PRO A 1 81 ? 1.021 -9.529 -10.068 1.00 82.25 81 PRO A CA 1
ATOM 651 C C . PRO A 1 81 ? -0.032 -8.409 -9.990 1.00 82.25 81 PRO A C 1
ATOM 653 O O . PRO A 1 81 ? -1.117 -8.565 -10.549 1.00 82.25 81 PRO A O 1
ATOM 656 N N . GLY A 1 82 ? 0.254 -7.280 -9.334 1.00 80.00 82 GLY A N 1
ATOM 657 C CA . GLY A 1 82 ? -0.722 -6.212 -9.073 1.00 80.00 82 GLY A CA 1
ATOM 658 C C . GLY A 1 82 ? -1.735 -6.551 -7.978 1.00 80.00 82 GLY A C 1
ATOM 659 O O . GLY A 1 82 ? -2.816 -5.970 -7.957 1.00 80.00 82 GLY A O 1
ATOM 660 N N . GLN A 1 83 ? -1.428 -7.520 -7.116 1.00 79.12 83 GLN A N 1
ATOM 661 C CA . GLN A 1 83 ? -2.307 -7.988 -6.045 1.00 79.12 83 GLN A CA 1
ATOM 662 C C . GLN A 1 83 ? -1.551 -7.966 -4.718 1.00 79.12 83 GLN A C 1
ATOM 664 O O . GLN A 1 83 ? -0.337 -8.148 -4.702 1.00 79.12 83 GLN A O 1
ATOM 669 N N . ILE A 1 84 ? -2.276 -7.723 -3.626 1.00 75.06 84 ILE A N 1
ATOM 670 C CA . ILE A 1 84 ? -1.761 -7.823 -2.258 1.00 75.06 84 ILE A CA 1
ATOM 671 C C . ILE A 1 84 ? -2.369 -9.073 -1.642 1.00 75.06 84 ILE A C 1
ATOM 673 O O . ILE A 1 84 ? -3.593 -9.222 -1.649 1.00 75.06 84 ILE A O 1
ATOM 677 N N . THR A 1 85 ? -1.534 -9.964 -1.120 1.00 70.12 85 THR A N 1
ATOM 678 C CA . THR A 1 85 ? -1.998 -11.064 -0.275 1.00 70.12 85 THR A CA 1
ATOM 679 C C . THR A 1 85 ? -1.913 -10.660 1.198 1.00 70.12 85 THR A C 1
ATOM 681 O O . THR A 1 85 ? -1.165 -9.756 1.562 1.00 70.12 85 THR A O 1
ATOM 684 N N . ASN A 1 86 ? -2.678 -11.312 2.077 1.00 64.56 86 ASN A N 1
ATOM 685 C CA . ASN A 1 86 ? -2.640 -11.008 3.517 1.00 64.56 86 ASN A CA 1
ATOM 686 C C . ASN A 1 86 ? -1.259 -11.275 4.148 1.00 64.56 86 ASN A C 1
ATOM 688 O O . ASN A 1 86 ? -0.938 -10.704 5.184 1.00 64.56 86 ASN A O 1
ATOM 692 N N . GLU A 1 87 ? -0.442 -12.117 3.515 1.00 64.81 87 GLU A N 1
ATOM 693 C CA . GLU A 1 87 ? 0.938 -12.405 3.923 1.00 64.81 87 GLU A CA 1
ATOM 694 C C . GLU A 1 87 ? 1.898 -11.255 3.575 1.00 64.81 87 GLU A C 1
ATOM 696 O O . GLU A 1 87 ? 2.988 -11.166 4.135 1.00 64.81 87 GLU A O 1
ATOM 701 N N . ASP A 1 88 ? 1.479 -10.351 2.684 1.00 64.06 88 ASP A N 1
ATOM 702 C CA . ASP A 1 88 ? 2.274 -9.223 2.207 1.00 64.06 88 ASP A CA 1
ATOM 703 C C . ASP A 1 88 ? 2.070 -7.949 3.035 1.00 64.06 88 ASP A C 1
ATOM 705 O O . ASP A 1 88 ? 2.682 -6.937 2.707 1.00 64.06 88 ASP A O 1
ATOM 709 N N . VAL A 1 89 ? 1.220 -7.938 4.073 1.00 66.69 89 VAL A N 1
ATOM 710 C CA . VAL A 1 89 ? 1.024 -6.734 4.901 1.00 66.69 89 VAL A CA 1
ATOM 711 C C . VAL A 1 89 ? 2.321 -6.470 5.680 1.00 66.69 89 VAL A C 1
ATOM 713 O O . VAL A 1 89 ? 2.643 -7.227 6.598 1.00 66.69 89 VAL A O 1
ATOM 716 N N . PRO A 1 90 ? 3.104 -5.436 5.318 1.00 71.38 90 PRO A N 1
ATOM 717 C CA . PRO A 1 90 ? 4.348 -5.133 6.001 1.00 71.38 90 PRO A CA 1
ATOM 718 C C . PRO A 1 90 ? 4.092 -4.636 7.419 1.00 71.38 90 PRO A C 1
ATOM 720 O O . PRO A 1 90 ? 3.011 -4.151 7.757 1.00 71.38 90 PRO A O 1
ATOM 723 N N . GLU A 1 91 ? 5.156 -4.650 8.213 1.00 72.88 91 GLU A N 1
ATOM 724 C CA . GLU A 1 91 ? 5.201 -3.854 9.429 1.00 72.88 91 GLU A CA 1
ATOM 725 C C . GLU A 1 91 ? 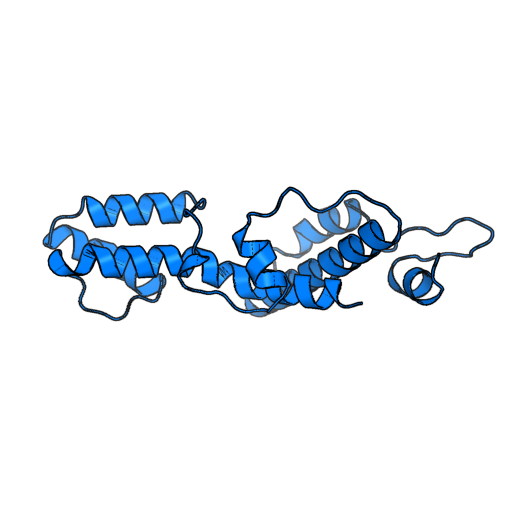4.942 -2.379 9.085 1.00 72.88 91 GLU A C 1
ATOM 727 O O . GLU A 1 91 ? 5.561 -1.805 8.183 1.00 72.88 91 GLU A O 1
ATOM 732 N N . VAL A 1 92 ? 3.979 -1.778 9.782 1.00 78.81 92 VAL A N 1
ATOM 733 C CA . VAL A 1 92 ? 3.585 -0.386 9.570 1.00 78.81 92 VAL A CA 1
ATOM 734 C C . VAL A 1 92 ? 4.778 0.507 9.887 1.00 78.81 92 VAL A C 1
ATOM 736 O O . VAL A 1 92 ? 5.221 0.543 11.027 1.00 78.81 92 VAL A O 1
ATOM 739 N N . THR A 1 93 ? 5.287 1.256 8.907 1.00 78.44 93 THR A N 1
ATOM 740 C CA . THR A 1 93 ? 6.388 2.219 9.115 1.00 78.44 93 THR A CA 1
ATOM 741 C C . THR A 1 93 ? 5.905 3.644 9.379 1.00 78.44 93 THR A C 1
ATOM 743 O O . THR A 1 93 ? 6.687 4.494 9.799 1.00 78.44 93 THR A O 1
ATOM 746 N N . ASP A 1 94 ? 4.639 3.939 9.072 1.00 83.75 94 ASP A N 1
ATOM 747 C CA . ASP A 1 94 ? 4.034 5.252 9.302 1.00 83.75 94 ASP A CA 1
ATOM 748 C C . ASP A 1 94 ? 3.865 5.474 10.811 1.00 83.75 94 ASP A C 1
ATOM 750 O O . ASP A 1 94 ? 3.108 4.763 11.472 1.00 83.75 94 ASP A O 1
ATOM 754 N N . THR A 1 95 ? 4.576 6.463 11.354 1.00 87.25 95 THR A N 1
ATOM 755 C CA . THR A 1 95 ? 4.601 6.752 12.793 1.00 87.25 95 THR A CA 1
ATOM 756 C C . THR A 1 95 ? 3.239 7.172 13.337 1.00 87.25 95 THR A C 1
ATOM 758 O O . THR A 1 95 ? 2.931 6.881 14.489 1.00 87.25 95 THR A O 1
ATOM 761 N N . VAL A 1 96 ? 2.396 7.819 12.528 1.00 88.12 96 VAL A N 1
ATOM 762 C CA . VAL A 1 96 ? 1.038 8.206 12.935 1.00 88.12 96 VAL A CA 1
ATOM 763 C C . VAL A 1 96 ? 0.177 6.959 13.101 1.00 88.12 96 VAL A C 1
ATOM 765 O O . VAL A 1 96 ? -0.531 6.826 14.097 1.00 88.12 96 VAL A O 1
ATOM 768 N N . ILE A 1 97 ? 0.283 6.018 12.162 1.00 88.69 97 ILE A N 1
ATOM 769 C CA . ILE A 1 97 ? -0.465 4.758 12.213 1.00 88.69 97 ILE A CA 1
ATOM 770 C C . ILE A 1 97 ? 0.065 3.857 13.337 1.00 88.69 97 ILE A C 1
ATOM 772 O O . ILE A 1 97 ? -0.730 3.279 14.071 1.00 88.69 97 ILE A O 1
ATOM 776 N N . GLN A 1 98 ? 1.385 3.794 13.543 1.00 91.19 98 GLN A N 1
ATOM 777 C CA . GLN A 1 98 ? 1.979 3.094 14.688 1.00 91.19 98 GLN A CA 1
ATOM 778 C C . GLN A 1 98 ? 1.466 3.640 16.026 1.00 91.19 98 GLN A C 1
ATOM 780 O O . GLN A 1 98 ? 1.120 2.860 16.911 1.00 91.19 98 GLN A O 1
ATOM 785 N N . ASN A 1 99 ? 1.392 4.966 16.175 1.00 93.00 99 ASN A N 1
ATOM 786 C CA . ASN A 1 99 ? 0.862 5.586 17.387 1.00 93.00 99 ASN A CA 1
ATOM 787 C C . ASN A 1 99 ? -0.607 5.212 17.599 1.00 93.00 99 ASN A C 1
ATOM 789 O O . ASN A 1 99 ? -0.965 4.817 18.703 1.00 93.00 99 ASN A O 1
ATOM 793 N N . LEU A 1 100 ? -1.433 5.259 16.548 1.00 92.56 100 LEU A N 1
ATOM 794 C CA . LEU A 1 100 ? -2.841 4.871 16.640 1.00 92.56 100 LEU A CA 1
ATOM 795 C C . LEU A 1 100 ? -3.003 3.406 17.075 1.00 92.56 100 LEU A C 1
ATOM 797 O O . LEU A 1 100 ? -3.816 3.121 17.948 1.00 92.56 100 LEU A O 1
ATOM 801 N N . ILE A 1 101 ? -2.196 2.489 16.529 1.00 92.44 101 ILE A N 1
ATOM 802 C CA . ILE A 1 101 ? -2.181 1.078 16.954 1.00 92.44 101 ILE A CA 1
ATOM 803 C C . ILE A 1 101 ? -1.850 0.972 18.450 1.00 92.44 101 ILE A C 1
ATOM 805 O O . ILE A 1 101 ? -2.545 0.275 19.186 1.00 92.44 101 ILE A O 1
ATOM 809 N N . GLN A 1 102 ? -0.832 1.696 18.926 1.00 93.19 102 GLN A N 1
ATOM 810 C CA . GLN A 1 102 ? -0.460 1.688 20.345 1.00 93.19 102 GLN A CA 1
ATOM 811 C C . GLN A 1 102 ? -1.549 2.276 21.251 1.00 93.19 102 GLN A C 1
ATOM 813 O O . GLN A 1 102 ? -1.755 1.776 22.359 1.00 93.19 102 GLN A O 1
ATOM 818 N N . GLU A 1 103 ? -2.242 3.328 20.813 1.00 93.31 103 GLU A N 1
ATOM 819 C CA . GLU A 1 103 ? -3.353 3.911 21.571 1.00 93.31 103 GLU A CA 1
ATOM 820 C C . GLU A 1 103 ? -4.528 2.937 21.663 1.00 93.31 103 GLU A C 1
ATOM 822 O O . GLU A 1 103 ? -5.043 2.717 22.757 1.00 93.31 103 GLU A O 1
ATOM 827 N N . VAL A 1 104 ? -4.883 2.262 20.565 1.00 92.69 104 VAL A N 1
ATOM 828 C CA . VAL A 1 104 ? -5.924 1.219 20.552 1.00 92.69 104 VAL A CA 1
ATOM 829 C C . VAL A 1 104 ? -5.557 0.045 21.463 1.00 92.69 104 VAL A C 1
ATOM 831 O O . VAL A 1 104 ? -6.409 -0.469 22.193 1.00 92.69 104 VAL A O 1
ATOM 834 N N . GLU A 1 105 ? -4.293 -0.382 21.475 1.00 92.12 105 GLU A N 1
ATOM 835 C CA . GLU A 1 105 ? -3.838 -1.450 22.371 1.00 92.12 105 GLU A CA 1
ATOM 836 C C . GLU A 1 105 ? -3.980 -1.061 23.845 1.00 92.12 105 GLU A C 1
ATOM 838 O O . GLU A 1 105 ? -4.469 -1.867 24.643 1.00 92.12 105 GLU A O 1
ATOM 843 N N . ARG A 1 106 ? -3.618 0.176 24.201 1.00 91.56 106 ARG A N 1
ATOM 844 C CA . ARG A 1 106 ? -3.649 0.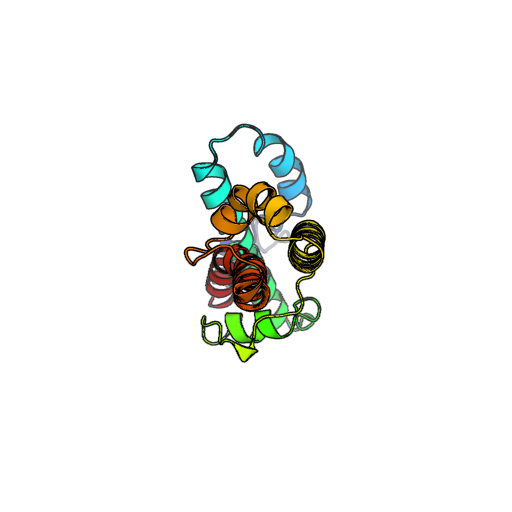681 25.583 1.00 91.56 106 ARG A CA 1
ATOM 845 C C . ARG A 1 106 ? -5.033 1.110 26.064 1.00 91.56 106 ARG A C 1
ATOM 847 O O . ARG A 1 106 ? -5.260 1.088 27.268 1.00 91.56 106 ARG A O 1
ATOM 854 N N . ALA A 1 107 ? -5.933 1.496 25.165 1.00 90.06 107 ALA A N 1
ATOM 855 C CA . ALA A 1 107 ? -7.232 2.056 25.520 1.00 90.06 107 ALA A CA 1
ATOM 856 C C . ALA A 1 107 ? -8.108 1.062 26.302 1.00 90.06 107 ALA A C 1
ATOM 858 O O . ALA A 1 107 ? -8.286 -0.085 25.893 1.00 90.06 107 ALA A O 1
ATOM 859 N N . GLU A 1 108 ? -8.688 1.498 27.415 1.00 85.06 108 GLU A N 1
ATOM 860 C CA . GLU A 1 108 ? -9.794 0.787 28.071 1.00 85.06 108 GLU A CA 1
ATOM 861 C C . GLU A 1 108 ? -11.118 1.066 27.329 1.00 85.06 108 GLU A C 1
ATOM 863 O O . GLU A 1 108 ? -11.138 1.847 26.380 1.00 85.06 108 GLU A O 1
ATOM 868 N N . GLU A 1 109 ? -12.217 0.406 27.709 1.00 77.44 109 GLU A N 1
ATOM 869 C CA . GLU A 1 109 ? -13.491 0.454 26.964 1.00 77.44 109 GLU A CA 1
ATOM 870 C C . GLU A 1 109 ? -13.992 1.882 26.696 1.00 77.44 109 GLU A C 1
ATOM 872 O O . GLU A 1 109 ? -14.307 2.215 25.553 1.00 77.44 109 GLU A O 1
ATOM 877 N N . ASP A 1 110 ? -13.973 2.746 27.713 1.00 78.44 110 ASP A N 1
ATOM 878 C CA . ASP A 1 110 ? -14.431 4.133 27.588 1.00 78.44 110 ASP A CA 1
ATOM 879 C C . ASP A 1 110 ? -13.528 4.950 26.644 1.00 78.44 110 ASP A C 1
ATOM 881 O O . ASP A 1 110 ? -14.025 5.650 25.763 1.00 78.44 110 ASP A O 1
ATOM 885 N N . ALA A 1 111 ? -12.204 4.781 26.754 1.00 83.94 111 ALA A N 1
ATOM 886 C CA . ALA A 1 111 ? -11.209 5.477 25.932 1.00 83.94 111 ALA A CA 1
ATOM 887 C C . ALA A 1 111 ? -11.171 4.986 24.472 1.00 83.94 111 ALA A C 1
ATOM 889 O O . ALA A 1 111 ? -10.714 5.697 23.580 1.00 83.94 111 ALA A O 1
ATOM 890 N N . LEU A 1 112 ? -11.659 3.772 24.196 1.00 86.50 112 LEU A N 1
ATOM 891 C CA . LEU A 1 112 ? -11.751 3.240 22.835 1.00 86.50 112 LEU A CA 1
ATOM 892 C C . LEU A 1 112 ? -12.809 3.989 22.010 1.00 86.50 112 LEU A C 1
ATOM 894 O O . LEU A 1 112 ? -12.669 4.133 20.794 1.00 86.50 112 LEU A O 1
ATOM 898 N N . THR A 1 113 ? -13.842 4.501 22.681 1.00 85.56 113 THR A N 1
ATOM 899 C CA . THR A 1 113 ? -14.888 5.329 22.069 1.00 85.56 113 THR A CA 1
ATOM 900 C C . THR A 1 113 ? -14.315 6.647 21.549 1.00 85.56 113 THR A C 1
ATOM 902 O O . THR A 1 113 ? -14.690 7.085 20.462 1.00 85.56 113 THR A O 1
ATOM 905 N N . ASP A 1 114 ? -13.345 7.230 22.259 1.00 90.44 114 ASP A N 1
ATOM 906 C CA . ASP A 1 114 ? -12.666 8.466 21.843 1.00 90.44 114 ASP A CA 1
ATOM 907 C C . ASP A 1 114 ? -11.824 8.267 20.569 1.00 90.44 114 ASP A C 1
ATOM 909 O O . ASP A 1 114 ? -11.628 9.198 19.789 1.00 90.44 114 ASP A O 1
ATOM 913 N N . LEU A 1 115 ? -11.370 7.035 20.312 1.00 92.31 115 LEU A N 1
ATOM 914 C CA . LEU A 1 115 ? -10.617 6.661 19.111 1.00 92.31 115 LEU A CA 1
ATOM 915 C C . LEU A 1 115 ? -11.517 6.250 17.933 1.00 92.31 115 LEU A C 1
ATOM 917 O O . LEU A 1 115 ? -11.008 5.973 16.843 1.00 92.31 115 LEU A O 1
ATOM 921 N N . SER A 1 116 ? -12.839 6.197 18.125 1.00 91.19 116 SER A N 1
ATOM 922 C CA . SER A 1 116 ? -13.778 5.635 17.146 1.00 91.19 116 SER A CA 1
ATOM 923 C C . SER A 1 116 ? -13.704 6.314 15.779 1.00 91.19 116 SER A C 1
ATOM 925 O O . SER A 1 116 ? -13.595 5.623 14.768 1.00 91.19 116 SER A O 1
ATOM 927 N N . ASP A 1 117 ? -13.662 7.644 15.739 1.00 92.81 117 ASP A N 1
ATOM 928 C CA . ASP A 1 117 ? -13.554 8.403 14.490 1.00 92.81 117 ASP A CA 1
ATOM 929 C C . ASP A 1 117 ? -12.274 8.054 13.716 1.00 92.81 117 ASP A C 1
ATOM 931 O O . ASP A 1 117 ? -12.310 7.865 12.499 1.00 92.81 117 ASP A O 1
ATOM 935 N N . ALA A 1 118 ? -11.142 7.907 14.412 1.00 92.25 118 ALA A N 1
ATOM 936 C CA . ALA A 1 118 ? -9.864 7.549 13.797 1.00 92.25 118 ALA A CA 1
ATOM 937 C C . ALA A 1 118 ? -9.855 6.097 13.285 1.00 92.25 118 ALA A C 1
ATOM 939 O O . ALA A 1 118 ? -9.355 5.819 12.191 1.00 92.25 118 ALA A O 1
ATOM 940 N N . ILE A 1 119 ? -10.448 5.175 14.048 1.00 92.19 119 ILE A N 1
ATOM 941 C CA . ILE A 1 119 ? -10.609 3.762 13.677 1.00 92.19 119 ILE A CA 1
ATOM 942 C C . ILE A 1 119 ? -11.499 3.630 12.432 1.00 92.19 119 ILE A C 1
ATOM 944 O O . ILE A 1 119 ? -11.144 2.937 11.473 1.00 92.19 119 ILE A O 1
ATOM 948 N N . VAL A 1 120 ? -12.633 4.330 12.412 1.00 93.00 120 VAL A N 1
ATOM 949 C CA . VAL A 1 120 ? -13.566 4.342 11.278 1.00 93.00 120 VAL A CA 1
ATOM 950 C C . VAL A 1 120 ? -12.928 5.004 10.058 1.00 93.00 120 VAL A C 1
ATOM 952 O O . VAL A 1 120 ? -13.082 4.498 8.947 1.00 93.00 120 VAL A O 1
ATOM 955 N N . ALA A 1 121 ? -12.142 6.070 10.237 1.00 89.81 121 ALA A N 1
ATOM 956 C CA . ALA A 1 121 ? -11.384 6.698 9.153 1.00 89.81 121 ALA A CA 1
ATOM 957 C C . ALA A 1 121 ? -10.353 5.748 8.513 1.00 89.81 121 ALA A C 1
ATOM 959 O O . ALA A 1 121 ? -10.062 5.869 7.321 1.00 89.81 121 ALA A O 1
ATOM 960 N N . CYS A 1 122 ? -9.848 4.763 9.265 1.00 89.12 122 CYS A N 1
ATOM 961 C CA . CYS A 1 122 ? -9.002 3.697 8.725 1.00 89.12 122 CYS A CA 1
ATOM 962 C C . CYS A 1 122 ? -9.791 2.640 7.924 1.00 89.12 122 CYS A C 1
ATOM 964 O O . CYS A 1 122 ? -9.190 1.809 7.246 1.00 89.12 122 CYS A O 1
ATOM 966 N N . GLY A 1 123 ? -11.126 2.688 7.939 1.00 88.06 123 GLY A N 1
ATOM 967 C CA . GLY A 1 123 ? -12.008 1.789 7.192 1.00 88.06 123 GLY A CA 1
ATOM 968 C C . GLY A 1 123 ? -12.538 0.603 7.999 1.00 88.06 123 GLY A C 1
ATOM 969 O O . GLY A 1 123 ? -13.105 -0.318 7.412 1.00 88.06 123 GLY A O 1
ATOM 970 N N . TYR A 1 124 ? -12.374 0.596 9.325 1.00 92.88 124 TYR A N 1
ATOM 971 C CA . TYR A 1 124 ? -12.976 -0.428 10.176 1.00 92.88 124 TYR A CA 1
ATOM 972 C C . TYR A 1 124 ? -14.483 -0.180 10.343 1.00 92.88 124 TYR A C 1
ATOM 974 O O . TYR A 1 124 ? -14.905 0.909 10.725 1.00 92.88 124 TYR A O 1
ATOM 982 N N . THR A 1 125 ? -15.299 -1.201 10.074 1.00 91.44 125 THR A N 1
ATOM 983 C CA . THR A 1 125 ? -16.773 -1.121 10.132 1.00 91.44 125 THR A CA 1
ATOM 984 C C . THR A 1 125 ? -17.396 -2.079 11.150 1.00 91.44 125 THR A C 1
ATOM 986 O O . THR A 1 125 ? -18.611 -2.268 11.156 1.00 91.44 125 THR A O 1
ATOM 989 N N . GLY A 1 126 ? -16.574 -2.755 11.956 1.00 90.81 126 GLY A N 1
ATOM 990 C CA . GLY A 1 126 ? -17.037 -3.693 12.976 1.00 90.81 126 GLY A CA 1
ATOM 991 C C . GLY A 1 126 ? -17.376 -3.012 14.307 1.00 90.81 126 GLY A C 1
ATOM 992 O O . GLY A 1 126 ? -17.224 -1.797 14.448 1.00 90.81 126 GLY A O 1
ATOM 993 N N . PRO A 1 127 ? -17.798 -3.791 15.317 1.00 90.62 127 PRO A N 1
ATOM 994 C CA . PRO A 1 127 ? -17.971 -3.291 16.677 1.00 90.62 127 PRO A CA 1
ATOM 995 C C . PRO A 1 127 ? -16.642 -2.788 17.256 1.00 90.62 127 PRO A C 1
ATOM 997 O O . PRO A 1 127 ? -15.611 -3.453 17.113 1.00 90.62 127 PRO A O 1
ATOM 1000 N N . ILE A 1 128 ? -16.663 -1.629 17.916 1.00 90.56 128 ILE A N 1
ATOM 1001 C CA . ILE A 1 128 ? -15.488 -1.023 18.556 1.00 90.56 128 ILE A CA 1
ATOM 1002 C C . ILE A 1 128 ? -15.543 -1.355 20.050 1.00 90.56 128 ILE A C 1
ATOM 1004 O O . ILE A 1 128 ? -16.132 -0.625 20.839 1.00 90.56 128 ILE A O 1
ATOM 1008 N N . HIS A 1 129 ? -14.962 -2.500 20.414 1.00 87.69 129 HIS A N 1
ATOM 1009 C CA . HIS A 1 129 ? -14.869 -2.989 21.794 1.00 87.69 129 HIS A CA 1
ATOM 1010 C C . HIS A 1 129 ? -13.492 -3.603 22.060 1.00 87.69 129 HIS A C 1
ATOM 1012 O O . HIS A 1 129 ? -12.772 -3.970 21.126 1.00 87.69 129 HIS A O 1
ATOM 1018 N N . SER A 1 130 ? -13.151 -3.766 23.338 1.00 86.94 130 SER A N 1
ATOM 1019 C CA . SER A 1 130 ? -11.898 -4.377 23.803 1.00 86.94 130 SER A CA 1
ATOM 1020 C C . SER A 1 130 ? -11.655 -5.774 23.206 1.00 86.94 130 SER A C 1
ATOM 1022 O O . SER A 1 130 ? -10.535 -6.070 22.786 1.00 86.94 130 SER A O 1
ATOM 1024 N N . ASP A 1 131 ? -12.710 -6.577 23.051 1.00 89.06 131 ASP A N 1
ATOM 1025 C CA . ASP A 1 131 ? -12.665 -7.912 22.432 1.00 89.06 131 ASP A CA 1
ATOM 1026 C C . ASP A 1 131 ? -12.271 -7.894 20.944 1.00 89.06 131 ASP A C 1
ATOM 1028 O O . ASP A 1 131 ? -11.778 -8.885 20.405 1.00 89.06 131 ASP A O 1
ATOM 1032 N N . HIS A 1 132 ? -12.457 -6.758 20.267 1.00 90.44 132 HIS A N 1
ATOM 1033 C CA . HIS A 1 132 ? -12.230 -6.607 18.828 1.00 90.44 132 HIS A CA 1
ATOM 1034 C C . HIS A 1 132 ? -10.933 -5.857 18.494 1.00 90.44 132 HIS A C 1
ATOM 1036 O O . HIS A 1 132 ? -10.647 -5.627 17.319 1.00 90.44 132 HIS A O 1
ATOM 1042 N N . LYS A 1 133 ? -10.102 -5.524 19.493 1.00 91.19 133 LYS A N 1
ATOM 1043 C CA . LYS A 1 133 ? -8.842 -4.778 19.307 1.00 91.19 133 LYS A CA 1
ATOM 1044 C C . LYS A 1 133 ? -7.925 -5.369 18.242 1.00 91.19 133 LYS A C 1
ATOM 1046 O O . LYS A 1 133 ? -7.341 -4.629 17.458 1.00 91.19 133 LYS A O 1
ATOM 1051 N N . LYS A 1 134 ? -7.833 -6.700 18.165 1.00 90.94 134 LYS A N 1
ATOM 1052 C CA . LYS A 1 134 ? -7.032 -7.371 17.134 1.00 90.94 134 LYS A CA 1
ATOM 1053 C C . LYS A 1 134 ? -7.529 -7.038 15.721 1.00 90.94 134 LYS A C 1
ATOM 1055 O O . LYS A 1 134 ? -6.731 -6.649 14.877 1.00 90.94 134 LYS A O 1
ATOM 1060 N N . ALA A 1 135 ? -8.836 -7.144 15.485 1.00 91.06 135 ALA A N 1
ATOM 1061 C CA . ALA A 1 135 ? -9.438 -6.842 14.186 1.00 91.06 135 ALA A CA 1
ATOM 1062 C C . ALA A 1 135 ? -9.321 -5.349 13.833 1.00 91.06 135 ALA A C 1
ATOM 1064 O O . ALA A 1 135 ? -9.089 -4.998 12.677 1.00 91.06 135 ALA A O 1
ATOM 1065 N N . ILE A 1 136 ? -9.428 -4.472 14.836 1.00 92.81 136 ILE A N 1
ATOM 1066 C CA . ILE A 1 136 ? -9.206 -3.030 14.683 1.00 92.81 136 ILE A CA 1
ATOM 1067 C C . ILE A 1 136 ? -7.760 -2.759 14.236 1.00 92.81 136 ILE A C 1
ATOM 1069 O O . ILE A 1 136 ? -7.547 -2.080 13.233 1.00 92.81 136 ILE A O 1
ATOM 1073 N N . ASN A 1 137 ? -6.767 -3.334 14.920 1.00 91.75 137 ASN A N 1
ATOM 1074 C CA . ASN A 1 137 ? -5.351 -3.154 14.585 1.00 91.75 137 ASN A CA 1
ATOM 1075 C C . ASN A 1 137 ? -4.996 -3.706 13.200 1.00 91.75 137 ASN A C 1
ATOM 1077 O O . ASN A 1 137 ? -4.215 -3.088 12.474 1.00 91.75 137 ASN A O 1
ATOM 1081 N N . GLU A 1 138 ? -5.581 -4.838 12.806 1.00 89.50 138 GLU A N 1
ATOM 1082 C CA . GLU A 1 138 ? -5.430 -5.395 11.458 1.00 89.50 138 GLU A CA 1
ATOM 1083 C C . GLU A 1 138 ? -5.997 -4.442 10.395 1.00 89.50 138 GLU A C 1
ATOM 1085 O O . GLU A 1 138 ? -5.328 -4.180 9.395 1.00 89.50 138 GLU A O 1
ATOM 1090 N N . ALA A 1 139 ? -7.172 -3.848 10.627 1.00 90.12 139 ALA A N 1
ATOM 1091 C CA . ALA A 1 139 ? -7.758 -2.863 9.716 1.00 90.12 139 ALA A CA 1
ATOM 1092 C C . ALA A 1 139 ? -6.912 -1.582 9.613 1.00 90.12 139 ALA A C 1
ATOM 1094 O O . ALA A 1 139 ? -6.662 -1.093 8.510 1.00 90.12 139 ALA A O 1
ATOM 1095 N N . ILE A 1 140 ? -6.412 -1.069 10.740 1.00 90.81 140 ILE A N 1
ATOM 1096 C CA . ILE A 1 140 ? -5.513 0.096 10.780 1.00 90.81 140 ILE A CA 1
ATOM 1097 C C . ILE A 1 140 ? -4.200 -0.201 10.036 1.00 90.81 140 ILE A C 1
ATOM 1099 O O . ILE A 1 140 ? -3.723 0.618 9.247 1.00 90.81 140 ILE A O 1
ATOM 1103 N N . SER A 1 141 ? -3.632 -1.392 10.229 1.00 88.50 141 SER A N 1
ATOM 1104 C CA . SER A 1 141 ? -2.414 -1.817 9.529 1.00 88.50 141 SER A CA 1
ATOM 1105 C C . SER A 1 141 ? -2.654 -1.928 8.026 1.00 88.50 141 SER A C 1
ATOM 1107 O O . SER A 1 141 ? -1.878 -1.399 7.229 1.00 88.50 141 SER A O 1
ATOM 1109 N N . LEU A 1 142 ? -3.774 -2.528 7.622 1.00 86.31 142 LEU A N 1
ATOM 1110 C CA . LEU A 1 142 ? -4.165 -2.661 6.222 1.00 86.31 142 LEU A CA 1
ATOM 1111 C C . LEU A 1 142 ? -4.388 -1.299 5.551 1.00 86.31 142 LEU A C 1
ATOM 1113 O O . LEU A 1 142 ? -3.977 -1.102 4.405 1.00 86.31 142 LEU A O 1
ATOM 1117 N N . HIS A 1 143 ? -4.963 -0.334 6.272 1.00 87.94 143 HIS A N 1
ATOM 1118 C CA . HIS A 1 143 ? -5.147 1.036 5.796 1.00 87.94 143 HIS A CA 1
ATOM 1119 C C . HIS A 1 143 ? -3.826 1.680 5.352 1.00 87.94 143 HIS A C 1
ATOM 1121 O O . HIS A 1 143 ? -3.776 2.342 4.311 1.00 87.94 143 HIS A O 1
ATOM 1127 N N . SER A 1 144 ? -2.736 1.443 6.094 1.00 84.00 144 SER A N 1
ATOM 1128 C CA . SER A 1 144 ? -1.406 1.964 5.745 1.00 84.00 144 SER A CA 1
ATOM 1129 C C . SER A 1 144 ? -0.945 1.502 4.359 1.00 84.00 144 SER A C 1
ATOM 1131 O O . SER A 1 144 ? -0.432 2.297 3.572 1.00 84.00 144 SER A O 1
ATOM 1133 N N . VAL A 1 145 ? -1.214 0.239 4.025 1.00 82.38 145 VAL A N 1
ATOM 1134 C CA . VAL A 1 145 ? -0.836 -0.387 2.756 1.00 82.38 145 VAL A CA 1
ATOM 1135 C C . VAL A 1 145 ? -1.767 0.054 1.634 1.00 82.38 145 VAL A C 1
ATOM 1137 O O . VAL A 1 145 ? -1.313 0.414 0.547 1.00 82.38 145 VAL A O 1
ATOM 1140 N N . MET A 1 146 ? -3.077 0.084 1.896 1.00 83.38 146 MET A N 1
ATOM 1141 C CA . MET A 1 146 ? -4.093 0.448 0.905 1.00 83.38 146 MET A CA 1
ATOM 1142 C C . MET A 1 146 ? -3.893 1.859 0.350 1.00 83.38 146 MET A C 1
ATOM 1144 O O . MET A 1 146 ? -4.081 2.079 -0.846 1.00 83.38 146 MET A O 1
ATOM 1148 N N . ARG A 1 147 ? -3.429 2.803 1.177 1.00 82.94 147 ARG A N 1
ATOM 1149 C CA . ARG A 1 147 ? -3.089 4.167 0.737 1.00 82.94 147 ARG A CA 1
ATOM 1150 C C . ARG A 1 147 ? -1.968 4.208 -0.303 1.00 82.94 147 ARG A C 1
ATOM 1152 O O . ARG A 1 147 ? -1.891 5.164 -1.070 1.00 82.94 147 ARG A O 1
ATOM 1159 N N . LEU A 1 148 ? -1.107 3.191 -0.343 1.00 81.81 148 LEU A N 1
ATOM 1160 C CA . LEU A 1 148 ? 0.030 3.109 -1.259 1.00 81.81 148 LEU A CA 1
ATOM 1161 C C . LEU A 1 148 ? -0.321 2.432 -2.592 1.00 81.81 148 LEU A C 1
ATOM 1163 O O . LEU A 1 148 ? 0.370 2.665 -3.586 1.00 81.81 148 LEU A O 1
ATOM 1167 N N . ILE A 1 149 ? -1.406 1.648 -2.644 1.00 84.12 149 ILE A N 1
ATOM 1168 C CA . ILE A 1 149 ? -1.844 0.910 -3.842 1.00 84.12 149 ILE A CA 1
ATOM 1169 C C . ILE A 1 149 ? -1.976 1.815 -5.077 1.00 84.12 149 ILE A C 1
ATOM 1171 O O . ILE A 1 149 ? -1.426 1.446 -6.116 1.00 84.12 149 ILE A O 1
ATOM 1175 N N . PRO A 1 150 ? -2.630 2.996 -5.024 1.00 81.50 150 PRO A N 1
ATOM 1176 C CA . PRO A 1 150 ? -2.777 3.837 -6.213 1.00 81.50 150 PRO A CA 1
ATOM 1177 C C . PRO A 1 150 ? -1.427 4.298 -6.774 1.00 81.50 150 PRO A C 1
ATOM 1179 O O . PRO A 1 150 ? -1.212 4.271 -7.984 1.00 81.50 150 PRO A O 1
ATOM 1182 N N . MET A 1 151 ? -0.487 4.654 -5.893 1.00 85.25 151 MET A N 1
ATOM 1183 C CA . MET A 1 151 ? 0.858 5.090 -6.278 1.00 85.25 151 MET A CA 1
ATOM 1184 C C . MET A 1 151 ? 1.657 3.938 -6.895 1.00 85.25 151 MET A C 1
ATOM 1186 O O . MET A 1 151 ? 2.265 4.103 -7.952 1.00 85.25 151 MET A O 1
ATOM 1190 N N . LEU A 1 152 ? 1.609 2.750 -6.285 1.00 86.31 152 LEU A N 1
ATOM 1191 C CA . LEU A 1 152 ? 2.273 1.559 -6.815 1.00 86.31 152 LEU A CA 1
ATOM 1192 C C . LEU A 1 152 ? 1.644 1.064 -8.124 1.00 86.31 152 LEU A C 1
ATOM 1194 O O . LEU A 1 152 ? 2.365 0.575 -8.989 1.00 86.31 152 LEU A O 1
ATOM 1198 N N . SER A 1 153 ? 0.329 1.211 -8.306 1.00 87.50 153 SER A N 1
ATOM 1199 C CA . SER A 1 153 ? -0.350 0.863 -9.561 1.00 87.50 153 SER A CA 1
ATOM 1200 C C . SER A 1 153 ? 0.145 1.735 -10.711 1.00 87.50 153 SER A C 1
ATOM 1202 O O . SER A 1 153 ? 0.458 1.227 -11.782 1.00 87.50 153 SER A O 1
ATOM 1204 N N . GLN A 1 154 ? 0.287 3.040 -10.477 1.00 84.25 154 GLN A N 1
ATOM 1205 C CA . GLN A 1 154 ? 0.835 3.963 -11.471 1.00 84.25 154 GLN A CA 1
ATOM 1206 C C . GLN A 1 154 ? 2.314 3.687 -11.750 1.00 84.25 154 GLN A C 1
ATOM 1208 O O . GLN A 1 154 ? 2.730 3.656 -12.906 1.00 84.25 154 GLN A O 1
ATOM 1213 N N . LEU A 1 155 ? 3.101 3.409 -10.706 1.00 87.75 155 LEU A N 1
ATOM 1214 C CA . LEU A 1 155 ? 4.494 2.990 -10.856 1.00 87.75 155 LEU A CA 1
ATOM 1215 C C . LEU A 1 155 ? 4.607 1.737 -11.736 1.00 87.75 155 LEU A C 1
ATOM 1217 O O . LEU A 1 155 ? 5.436 1.692 -12.640 1.00 87.75 155 LEU A O 1
ATOM 1221 N N . ARG A 1 156 ? 3.743 0.744 -11.506 1.00 89.56 156 ARG A N 1
ATOM 1222 C CA . ARG A 1 156 ? 3.658 -0.488 -12.298 1.00 89.56 156 ARG A CA 1
ATOM 1223 C C . ARG A 1 156 ? 3.301 -0.223 -13.758 1.00 89.56 156 ARG A C 1
ATOM 1225 O O . ARG A 1 156 ? 3.927 -0.810 -14.633 1.00 89.56 156 ARG A O 1
ATOM 1232 N N . GLU A 1 157 ? 2.338 0.656 -14.030 1.00 88.06 157 GLU A N 1
ATOM 1233 C CA . GLU A 1 157 ? 2.015 1.074 -15.403 1.00 88.06 157 GLU A CA 1
ATOM 1234 C C . GLU A 1 157 ? 3.233 1.686 -16.103 1.00 88.06 157 GLU A C 1
ATOM 1236 O O . GLU A 1 157 ? 3.517 1.345 -17.248 1.00 88.06 157 GLU A O 1
ATOM 1241 N N . GLY A 1 158 ? 3.985 2.540 -15.404 1.00 84.88 158 GLY A N 1
ATOM 1242 C CA . GLY A 1 158 ? 5.223 3.117 -15.924 1.00 84.88 158 GLY A CA 1
ATOM 1243 C C . GLY A 1 158 ? 6.341 2.094 -16.126 1.00 84.88 158 GLY A C 1
ATOM 1244 O O . GLY A 1 158 ? 7.143 2.250 -17.036 1.00 84.88 158 GLY A O 1
ATOM 1245 N N . LEU A 1 159 ? 6.399 1.039 -15.309 1.00 87.06 159 LEU A N 1
ATOM 1246 C CA . LEU A 1 159 ? 7.378 -0.045 -15.454 1.00 87.06 159 LEU A CA 1
ATOM 1247 C C . LEU A 1 159 ? 7.105 -0.956 -16.660 1.00 87.06 159 LEU A C 1
ATOM 1249 O O . LEU A 1 159 ? 8.018 -1.647 -17.104 1.00 87.06 159 LEU A O 1
ATOM 1253 N N . ALA A 1 160 ? 5.872 -0.983 -17.171 1.00 84.31 160 ALA A N 1
ATOM 1254 C CA . ALA A 1 160 ? 5.433 -1.879 -18.242 1.00 84.31 160 ALA A CA 1
ATOM 1255 C C . ALA A 1 160 ? 5.704 -1.356 -19.673 1.00 84.31 160 ALA A C 1
ATOM 1257 O O . ALA A 1 160 ? 5.142 -1.898 -20.627 1.00 84.31 160 ALA A O 1
ATOM 1258 N N . ILE A 1 161 ? 6.512 -0.297 -19.820 1.00 67.94 161 ILE A N 1
ATOM 1259 C CA . ILE A 1 161 ? 6.888 0.315 -21.112 1.00 67.94 161 ILE A CA 1
ATOM 1260 C C . ILE A 1 161 ? 7.804 -0.543 -21.988 1.00 67.94 161 ILE A C 1
ATOM 1262 O O . ILE A 1 161 ? 8.636 -1.307 -21.453 1.00 67.94 161 ILE A O 1
#

Organism: NCBI:txid451742

pLDDT: mean 76.09, std 15.42, range [40.66, 93.31]

Foldseek 3Di:
DPPVCCVPQWDDDVVVDTDGPDDPVNVVVVVVVLPPDDPVVNLVVLLLVLLVVLQVQLVCVVVVHDDDPPDDPLLVVCLPPVDGDLVSLDDQPPVVLVVLLVQLQPDAFVSQVVCVVVLVVLVDDDDRGPVCSVVSNSSSSVSSVVVCSSSSVSSSNSNVD